Protein AF-A0A2M7SPK9-F1 (afdb_monomer_lite)

Radius of gyration: 14.34 Å; chains: 1; bounding box: 32×35×34 Å

Structure (mmCIF, N/CA/C/O backbone):
data_AF-A0A2M7SPK9-F1
#
_entry.id   AF-A0A2M7SPK9-F1
#
loop_
_atom_site.group_PDB
_atom_site.id
_atom_site.type_symbol
_atom_site.label_atom_id
_atom_site.label_alt_id
_atom_site.label_comp_id
_atom_site.label_asym_id
_atom_site.label_entity_id
_atom_site.label_seq_id
_atom_site.pdbx_PDB_ins_code
_atom_site.Cartn_x
_atom_site.Cartn_y
_atom_site.Cartn_z
_atom_site.occupancy
_atom_site.B_iso_or_equiv
_atom_site.auth_seq_id
_atom_site.auth_comp_id
_atom_site.auth_asym_id
_atom_site.auth_atom_id
_atom_site.pdbx_PDB_model_num
ATOM 1 N N . MET A 1 1 ? -1.746 -5.982 14.814 1.00 93.69 1 MET A N 1
ATOM 2 C CA . MET A 1 1 ? -1.354 -5.858 13.402 1.00 93.69 1 MET A CA 1
ATOM 3 C C . MET A 1 1 ? -0.892 -7.214 12.920 1.00 93.69 1 MET A C 1
ATOM 5 O O . MET A 1 1 ? -0.081 -7.842 13.595 1.00 93.69 1 MET A O 1
ATOM 9 N N . GLU A 1 2 ? -1.396 -7.655 11.775 1.00 97.44 2 GLU A N 1
ATOM 10 C CA . GLU A 1 2 ? -0.938 -8.845 11.059 1.00 97.44 2 GLU A CA 1
ATOM 11 C C . GLU A 1 2 ? -0.500 -8.441 9.645 1.00 97.44 2 GLU A C 1
ATOM 13 O O . GLU A 1 2 ? -1.263 -7.823 8.898 1.00 97.44 2 GLU A O 1
ATOM 18 N N . ILE A 1 3 ? 0.737 -8.809 9.295 1.00 98.25 3 ILE A N 1
ATOM 19 C CA . ILE A 1 3 ? 1.343 -8.600 7.978 1.00 98.25 3 ILE A CA 1
ATOM 20 C C . ILE A 1 3 ? 1.580 -9.976 7.366 1.00 98.25 3 ILE A C 1
ATOM 22 O O . ILE A 1 3 ? 2.357 -10.770 7.896 1.00 98.25 3 ILE A O 1
ATOM 26 N N . THR A 1 4 ? 0.919 -10.259 6.247 1.00 98.31 4 THR A N 1
ATOM 27 C CA . THR A 1 4 ? 1.110 -11.509 5.504 1.00 98.31 4 THR A CA 1
ATOM 28 C C . THR A 1 4 ? 1.788 -11.218 4.174 1.00 98.31 4 THR A C 1
ATOM 30 O O . THR A 1 4 ? 1.256 -10.454 3.371 1.00 98.31 4 THR A O 1
ATOM 33 N N . TRP A 1 5 ? 2.933 -11.850 3.923 1.00 98.00 5 TRP A N 1
ATOM 34 C CA . TRP A 1 5 ? 3.610 -11.806 2.628 1.00 98.00 5 TRP A CA 1
ATOM 35 C C . TRP A 1 5 ? 3.086 -12.919 1.719 1.00 98.00 5 TRP A C 1
ATOM 37 O O . TRP A 1 5 ? 3.096 -14.088 2.104 1.00 98.00 5 TRP A O 1
ATOM 47 N N . TYR A 1 6 ? 2.636 -12.556 0.519 1.00 97.06 6 TYR A N 1
ATOM 48 C CA . TYR A 1 6 ? 2.101 -13.496 -0.472 1.00 97.06 6 TYR A CA 1
ATOM 49 C C . TYR A 1 6 ? 3.078 -13.795 -1.619 1.00 97.06 6 TYR A C 1
ATOM 51 O O . TYR A 1 6 ? 2.763 -14.597 -2.496 1.00 97.06 6 TYR A O 1
ATOM 59 N N . GLY A 1 7 ? 4.264 -13.185 -1.605 1.00 95.56 7 GLY A N 1
ATOM 60 C CA . GLY A 1 7 ? 5.253 -13.281 -2.675 1.00 95.56 7 GLY A CA 1
ATOM 61 C C . GLY A 1 7 ? 5.489 -11.939 -3.359 1.00 95.56 7 GLY A C 1
ATOM 62 O O . GLY A 1 7 ? 4.677 -11.021 -3.253 1.00 95.56 7 GLY A O 1
ATOM 63 N N . HIS A 1 8 ? 6.623 -11.825 -4.050 1.00 95.38 8 HIS A N 1
ATOM 64 C CA . HIS A 1 8 ? 7.043 -10.603 -4.736 1.00 95.38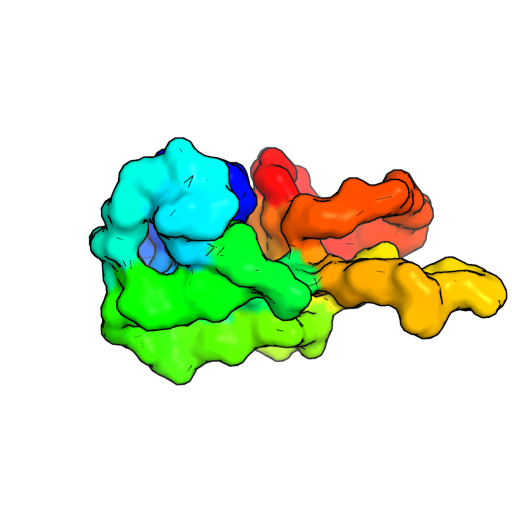 8 HIS A CA 1
ATOM 65 C C . HIS A 1 8 ? 6.907 -9.367 -3.820 1.00 95.38 8 HIS A C 1
ATOM 67 O O . HIS A 1 8 ? 7.302 -9.436 -2.653 1.00 95.38 8 HIS A O 1
ATOM 73 N N . SER A 1 9 ? 6.298 -8.286 -4.309 1.00 96.12 9 SER A N 1
ATOM 74 C CA . SER A 1 9 ? 5.993 -7.073 -3.540 1.00 96.12 9 SER A CA 1
ATOM 75 C C . SER A 1 9 ? 4.589 -7.073 -2.910 1.00 96.12 9 SER A C 1
ATOM 77 O O . SER A 1 9 ? 4.127 -6.024 -2.451 1.00 96.12 9 SER A O 1
ATOM 79 N N . CYS A 1 10 ? 3.908 -8.228 -2.863 1.00 98.12 10 CYS A N 1
ATOM 80 C CA . CYS A 1 10 ? 2.528 -8.333 -2.398 1.00 98.12 10 CYS A CA 1
ATOM 81 C C . CYS A 1 10 ? 2.424 -8.687 -0.913 1.00 98.12 10 CYS A C 1
ATOM 83 O O . CYS A 1 10 ? 2.765 -9.795 -0.476 1.00 98.12 10 CYS A O 1
ATOM 85 N N . PHE A 1 11 ? 1.876 -7.754 -0.140 1.00 98.62 11 PHE A N 1
ATOM 86 C CA . PHE A 1 11 ? 1.591 -7.916 1.278 1.00 98.62 11 PHE A CA 1
ATOM 87 C C . PHE A 1 11 ? 0.119 -7.635 1.551 1.00 98.62 11 PHE A C 1
ATOM 89 O O . PHE A 1 11 ? -0.501 -6.798 0.900 1.00 98.62 11 PHE A O 1
ATOM 96 N N . ARG A 1 12 ? -0.442 -8.311 2.552 1.00 98.56 12 ARG A N 1
ATOM 97 C CA . ARG A 1 12 ? -1.749 -7.982 3.124 1.00 98.56 12 ARG A CA 1
ATOM 98 C C . ARG A 1 12 ? -1.553 -7.501 4.552 1.00 98.56 12 ARG A C 1
ATOM 100 O O . ARG A 1 12 ? -0.994 -8.235 5.368 1.00 98.56 12 ARG A O 1
ATOM 107 N N . LEU A 1 13 ? -2.023 -6.294 4.828 1.00 98.50 13 LEU A N 1
ATOM 108 C CA . LEU A 1 13 ? -1.950 -5.627 6.122 1.00 98.50 13 LEU A CA 1
ATOM 109 C C . LEU A 1 13 ? -3.345 -5.624 6.744 1.00 98.50 13 LEU A C 1
ATOM 111 O O . LEU A 1 13 ? -4.320 -5.254 6.084 1.00 98.50 13 LEU A O 1
ATOM 115 N N . THR A 1 14 ? -3.447 -6.072 7.992 1.00 97.69 14 THR A N 1
ATOM 116 C CA . THR A 1 14 ? -4.722 -6.132 8.713 1.00 97.69 14 THR A CA 1
ATOM 117 C C . THR A 1 14 ? -4.565 -5.750 10.177 1.00 97.69 14 THR A C 1
ATOM 119 O O . THR A 1 14 ? -3.619 -6.151 10.857 1.00 97.69 14 THR A O 1
ATOM 122 N N . GLU A 1 15 ? -5.552 -5.023 10.683 1.00 97.06 15 GLU A N 1
ATOM 123 C CA . GLU A 1 15 ? -5.718 -4.720 12.099 1.00 97.06 15 GLU A CA 1
ATOM 124 C C . GLU A 1 15 ? -7.201 -4.827 12.459 1.00 97.06 15 GLU A C 1
ATOM 126 O O . GLU A 1 15 ? -8.089 -4.604 11.632 1.00 97.06 15 GLU A O 1
ATOM 131 N N . ARG A 1 16 ? -7.492 -5.220 13.698 1.00 95.88 16 ARG A N 1
ATOM 132 C CA . ARG A 1 16 ? -8.861 -5.406 14.162 1.00 95.88 16 ARG A CA 1
ATOM 133 C C . ARG A 1 16 ? -9.630 -4.083 14.090 1.00 95.88 16 ARG A C 1
ATOM 135 O O . ARG A 1 16 ? -9.246 -3.114 14.726 1.00 95.88 16 ARG A O 1
ATOM 142 N N . ASN A 1 17 ? -10.787 -4.111 13.427 1.00 96.12 17 ASN A N 1
ATOM 143 C CA . ASN A 1 17 ? -11.702 -2.976 13.219 1.00 96.12 17 ASN A CA 1
ATOM 144 C C . ASN A 1 17 ? -11.202 -1.875 12.263 1.00 96.12 17 ASN A C 1
ATOM 146 O O . ASN A 1 17 ? -11.902 -0.876 12.119 1.00 96.12 17 ASN A O 1
ATOM 150 N N . LEU A 1 18 ? -10.058 -2.055 11.599 1.00 97.75 18 LEU A N 1
ATOM 151 C CA . LEU A 1 18 ? -9.547 -1.135 10.579 1.00 97.75 18 LEU A CA 1
ATOM 152 C C . LEU A 1 18 ? -9.647 -1.784 9.190 1.00 97.75 18 LEU A C 1
ATOM 154 O O . LEU A 1 18 ? -9.798 -3.005 9.066 1.00 97.75 18 LEU A O 1
ATOM 158 N N . ALA A 1 19 ? -9.580 -0.966 8.140 1.00 97.94 19 ALA A N 1
ATOM 159 C CA . ALA A 1 19 ? -9.568 -1.451 6.763 1.00 97.94 19 ALA A CA 1
ATOM 160 C C . ALA A 1 19 ? -8.373 -2.378 6.488 1.00 97.94 19 ALA A C 1
ATOM 162 O O . ALA A 1 19 ? -7.266 -2.172 6.972 1.00 97.94 19 ALA A O 1
ATOM 163 N N . THR A 1 20 ? -8.593 -3.398 5.662 1.00 98.31 20 THR A N 1
ATOM 164 C CA . THR A 1 20 ? -7.530 -4.265 5.144 1.00 98.31 20 THR A CA 1
ATOM 165 C C . THR A 1 20 ? -6.902 -3.644 3.902 1.00 98.31 20 THR A C 1
ATOM 167 O O . THR A 1 20 ? -7.619 -3.322 2.949 1.00 98.31 20 THR A O 1
ATOM 170 N N . VAL A 1 21 ? -5.570 -3.590 3.859 1.00 98.75 21 VAL A N 1
ATOM 171 C CA . VAL A 1 21 ? -4.805 -3.148 2.683 1.00 98.75 21 VAL A CA 1
ATOM 172 C C . VAL A 1 21 ? -4.101 -4.336 2.031 1.00 98.75 21 VAL A C 1
ATOM 174 O O . VAL A 1 21 ? -3.505 -5.163 2.719 1.00 98.75 21 VAL A O 1
ATOM 177 N N . VAL A 1 22 ? -4.135 -4.411 0.700 1.00 98.75 22 VAL A N 1
ATOM 178 C CA . VAL A 1 22 ? -3.224 -5.246 -0.097 1.00 98.75 22 VAL A CA 1
ATOM 179 C C . VAL A 1 22 ? -2.308 -4.351 -0.924 1.00 98.75 22 VAL A C 1
ATOM 181 O O . VAL A 1 22 ? -2.786 -3.453 -1.612 1.00 98.75 22 VAL A O 1
ATOM 184 N N . THR A 1 23 ? -1.007 -4.612 -0.880 1.00 98.56 23 THR A N 1
ATOM 185 C CA . THR A 1 23 ? -0.009 -3.929 -1.710 1.00 98.56 23 THR A CA 1
ATOM 186 C C . THR A 1 23 ? 0.311 -4.771 -2.940 1.00 98.56 23 THR A C 1
ATOM 188 O O . THR A 1 23 ? 0.310 -5.997 -2.850 1.00 98.56 23 THR A O 1
ATOM 191 N N . ASP A 1 24 ? 0.567 -4.119 -4.072 1.00 97.94 24 ASP A N 1
ATOM 192 C CA . ASP A 1 24 ? 1.130 -4.670 -5.311 1.00 97.94 24 ASP A CA 1
ATOM 193 C C . ASP A 1 24 ? 0.701 -6.112 -5.649 1.00 97.94 24 ASP A C 1
ATOM 195 O O . ASP A 1 24 ? 1.539 -7.020 -5.688 1.00 97.94 24 ASP A O 1
ATOM 199 N N . PRO A 1 25 ? -0.601 -6.378 -5.870 1.00 97.75 25 PRO A N 1
ATOM 200 C CA . PRO A 1 25 ? -1.024 -7.695 -6.321 1.00 97.75 25 PRO A CA 1
ATOM 201 C C . PRO A 1 25 ? -0.414 -7.993 -7.696 1.00 97.75 25 PRO A C 1
ATOM 203 O O . PRO A 1 25 ? -0.373 -7.132 -8.575 1.00 97.75 25 PRO A O 1
ATOM 206 N N . PHE A 1 26 ? 0.033 -9.228 -7.897 1.00 97.06 26 PHE A N 1
ATOM 207 C CA . PHE A 1 26 ? 0.763 -9.638 -9.095 1.00 97.06 26 PHE A CA 1
ATOM 208 C C . PHE A 1 26 ? 0.011 -10.689 -9.908 1.00 97.06 26 PHE A C 1
ATOM 210 O O . PHE A 1 26 ? -0.784 -11.469 -9.373 1.00 97.06 26 PHE A O 1
ATOM 217 N N . ASP A 1 27 ? 0.307 -10.739 -11.205 1.00 94.88 27 ASP A N 1
ATOM 218 C CA . ASP A 1 27 ? -0.075 -11.860 -12.055 1.00 94.88 27 ASP A CA 1
ATOM 219 C C . ASP A 1 27 ? 0.919 -13.019 -11.885 1.00 94.88 27 ASP A C 1
ATOM 221 O O . ASP A 1 27 ? 2.082 -12.932 -12.284 1.00 94.88 27 ASP A O 1
ATOM 225 N N . ALA A 1 28 ? 0.446 -14.112 -11.286 1.00 93.69 28 ALA A N 1
ATOM 226 C CA . ALA A 1 28 ? 1.239 -15.293 -10.957 1.00 93.69 28 ALA A CA 1
ATOM 227 C C . ALA A 1 28 ? 1.930 -15.927 -12.173 1.00 93.69 28 ALA A C 1
ATOM 229 O O . ALA A 1 28 ? 3.069 -16.379 -12.047 1.00 93.69 28 ALA A O 1
ATOM 230 N N . GLU A 1 29 ? 1.287 -15.919 -13.347 1.00 92.25 29 GLU A N 1
ATOM 231 C CA . GLU A 1 29 ? 1.883 -16.461 -14.576 1.00 92.25 2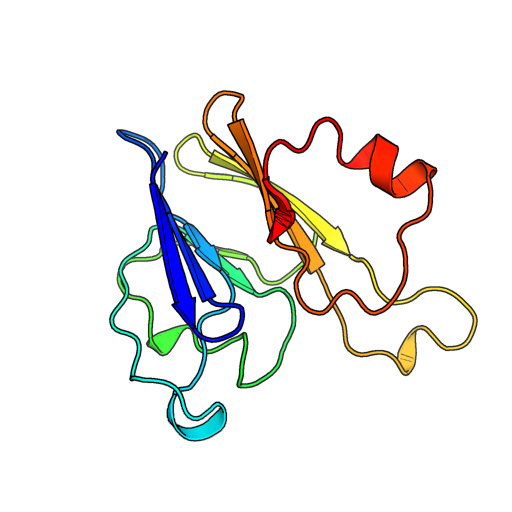9 GLU A CA 1
ATOM 232 C C . GLU A 1 29 ? 3.080 -15.622 -15.037 1.00 92.25 29 GLU A C 1
ATOM 234 O O . GLU A 1 29 ? 4.071 -16.165 -15.527 1.00 92.25 29 GLU A O 1
ATOM 239 N N . THR A 1 30 ? 3.017 -14.307 -14.823 1.00 92.06 30 THR A N 1
ATOM 240 C CA . THR A 1 30 ? 4.082 -13.375 -15.197 1.00 92.06 30 THR A CA 1
ATOM 241 C C . THR A 1 30 ? 5.265 -13.419 -14.224 1.00 92.06 30 THR A C 1
ATOM 243 O O . THR A 1 30 ? 6.415 -13.385 -14.662 1.00 92.06 30 THR A O 1
ATOM 246 N N . VAL A 1 31 ? 5.014 -13.489 -12.910 1.00 92.25 31 VAL A N 1
ATOM 247 C CA . VAL A 1 31 ? 6.085 -13.412 -11.891 1.00 92.25 31 VAL A CA 1
ATOM 248 C C . VAL A 1 31 ? 6.593 -14.767 -11.386 1.00 92.25 31 VAL A C 1
ATOM 250 O O . VAL A 1 31 ? 7.624 -14.812 -10.717 1.00 92.25 31 VAL A O 1
ATOM 253 N N . GLY A 1 32 ? 5.905 -15.872 -11.690 1.00 93.44 32 GLY A N 1
ATOM 254 C CA . GLY A 1 32 ? 6.312 -17.224 -11.282 1.00 93.44 32 GLY A CA 1
ATOM 255 C C . GLY A 1 32 ? 6.027 -17.567 -9.814 1.00 93.44 32 GLY A C 1
ATOM 256 O O . GLY A 1 32 ? 6.727 -18.393 -9.232 1.00 93.44 32 GLY A O 1
ATOM 257 N N . TYR A 1 33 ? 5.020 -16.928 -9.214 1.00 93.12 33 TYR A N 1
ATOM 258 C CA . TYR A 1 33 ? 4.537 -17.210 -7.856 1.00 93.12 33 TYR A CA 1
ATOM 259 C C . TYR A 1 33 ? 3.215 -17.989 -7.885 1.00 93.12 33 TYR A C 1
ATOM 261 O O . TYR A 1 33 ? 2.602 -18.163 -8.935 1.00 93.12 33 TYR A O 1
ATOM 269 N N . GLU A 1 34 ? 2.750 -18.444 -6.721 1.00 93.81 34 GLU A N 1
ATOM 270 C CA . GLU A 1 34 ? 1.427 -19.060 -6.594 1.00 93.81 34 GLU A CA 1
ATOM 271 C C . GLU A 1 34 ? 0.294 -18.042 -6.856 1.00 93.81 34 GLU A C 1
ATOM 273 O O . GLU A 1 34 ? 0.408 -16.878 -6.457 1.00 93.81 34 GLU A O 1
ATOM 278 N N . PRO A 1 35 ? -0.831 -18.452 -7.480 1.00 94.50 35 PRO A N 1
ATOM 279 C CA . PRO A 1 35 ? -1.966 -17.569 -7.733 1.00 94.50 35 PRO A CA 1
ATOM 280 C C . PRO A 1 35 ? -2.565 -16.946 -6.470 1.00 94.50 35 PRO A C 1
ATOM 282 O O . PRO A 1 35 ? -2.963 -17.632 -5.524 1.00 94.50 35 PRO A O 1
ATOM 285 N N . LEU A 1 36 ? -2.730 -15.626 -6.508 1.00 95.44 36 LEU A N 1
ATOM 286 C CA . LEU A 1 36 ? -3.336 -14.849 -5.436 1.00 95.44 36 LEU A CA 1
ATOM 287 C C . LEU A 1 36 ? -4.863 -15.035 -5.380 1.00 95.44 36 LEU A C 1
ATOM 289 O O . LEU A 1 36 ? -5.565 -14.995 -6.392 1.00 95.44 36 LEU A O 1
ATOM 293 N N . LYS A 1 37 ? -5.396 -15.196 -4.163 1.00 94.44 37 LYS A N 1
ATOM 294 C CA . LYS A 1 37 ? -6.839 -15.180 -3.860 1.00 94.44 37 LYS A CA 1
ATOM 295 C C . LYS A 1 37 ? -7.079 -14.317 -2.628 1.00 94.44 37 LYS A C 1
ATOM 297 O O . LYS A 1 37 ? -7.218 -14.828 -1.518 1.00 94.44 37 LYS A O 1
ATOM 302 N N . LEU A 1 38 ? -7.084 -13.004 -2.828 1.00 97.19 38 LEU A N 1
ATOM 303 C CA . LEU A 1 38 ? -7.062 -12.033 -1.736 1.00 97.19 38 LEU A CA 1
ATOM 304 C C . LEU A 1 38 ? -8.423 -11.363 -1.536 1.00 97.19 38 LEU A C 1
ATOM 306 O O . LEU A 1 38 ? -9.230 -11.240 -2.460 1.00 97.19 38 LEU A O 1
ATOM 310 N N . LYS A 1 39 ? -8.658 -10.892 -0.311 1.00 97.56 39 LYS A N 1
ATOM 311 C CA . LYS A 1 39 ? -9.751 -9.980 0.032 1.00 97.56 39 LYS A CA 1
ATOM 312 C C . LYS A 1 39 ? -9.183 -8.800 0.813 1.00 97.56 39 LYS A C 1
ATOM 314 O O . LYS A 1 39 ? -8.437 -9.009 1.775 1.00 97.56 39 LYS A O 1
ATOM 319 N N . ALA A 1 40 ? -9.551 -7.597 0.399 1.00 98.06 40 ALA A N 1
ATOM 320 C CA . ALA A 1 40 ? -9.126 -6.348 1.015 1.00 98.06 40 ALA A CA 1
ATOM 321 C C . ALA A 1 40 ? -10.197 -5.277 0.827 1.00 98.06 40 ALA A C 1
ATOM 323 O O . ALA A 1 40 ? -11.071 -5.442 -0.021 1.00 98.06 40 ALA A O 1
ATOM 324 N N . ASP A 1 41 ? -10.100 -4.195 1.589 1.00 98.25 41 ASP A N 1
ATOM 325 C CA . ASP A 1 41 ? -10.932 -3.001 1.418 1.00 98.25 41 ASP A CA 1
ATOM 326 C C . ASP A 1 41 ? -10.230 -1.987 0.497 1.00 98.25 41 ASP A C 1
ATOM 328 O O . ASP A 1 41 ? -10.876 -1.285 -0.289 1.00 98.25 41 ASP A O 1
ATOM 332 N N . ILE A 1 42 ? -8.893 -1.971 0.559 1.00 98.62 42 ILE A N 1
ATOM 333 C CA . ILE A 1 42 ? -8.001 -1.055 -0.151 1.00 98.62 42 ILE A CA 1
ATOM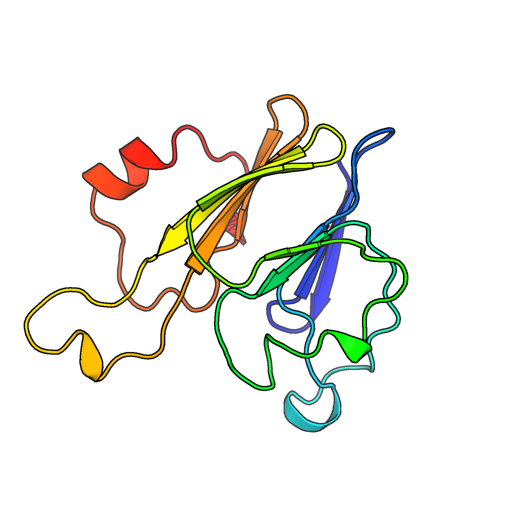 334 C C . ILE A 1 42 ? -6.921 -1.864 -0.875 1.00 98.62 42 ILE A C 1
ATOM 336 O O . ILE A 1 42 ? -6.369 -2.819 -0.323 1.00 98.62 42 ILE A O 1
ATOM 340 N N . VAL A 1 43 ? -6.590 -1.458 -2.097 1.00 98.69 43 VAL A N 1
ATOM 341 C CA . VAL A 1 43 ? -5.428 -1.961 -2.835 1.00 98.69 43 VAL A CA 1
ATOM 342 C C . VAL A 1 43 ? -4.523 -0.796 -3.202 1.00 98.69 43 VAL A C 1
ATOM 344 O O . VAL A 1 43 ? -5.003 0.195 -3.749 1.00 98.69 43 VAL A O 1
ATOM 347 N N . THR A 1 44 ? -3.226 -0.910 -2.933 1.00 98.62 44 THR A N 1
ATOM 348 C CA . THR A 1 44 ? -2.225 0.054 -3.404 1.00 98.62 44 THR A CA 1
ATOM 349 C C . THR A 1 44 ? -1.367 -0.553 -4.501 1.00 98.62 44 THR A C 1
ATOM 351 O O . THR A 1 44 ? -0.951 -1.703 -4.392 1.00 98.62 44 THR A O 1
ATOM 354 N N . VAL A 1 45 ? -1.083 0.235 -5.533 1.00 98.12 45 VAL A N 1
ATOM 355 C CA . VAL A 1 45 ? -0.172 -0.117 -6.626 1.00 98.12 45 VAL A CA 1
ATOM 356 C C . VAL A 1 45 ? 0.948 0.912 -6.648 1.00 98.12 45 VAL A C 1
ATOM 358 O O . VAL A 1 45 ? 0.696 2.106 -6.856 1.00 98.12 45 VAL A O 1
ATOM 361 N N . SER A 1 46 ? 2.174 0.460 -6.399 1.00 96.12 46 SER A N 1
ATOM 362 C CA . SER A 1 46 ? 3.372 1.302 -6.409 1.00 96.12 46 SER A CA 1
ATOM 363 C C . SER A 1 46 ? 3.647 1.843 -7.809 1.00 96.12 46 SER A C 1
ATOM 365 O O . SER A 1 46 ? 3.935 3.034 -7.972 1.00 96.12 46 SER A O 1
ATOM 367 N N . HIS A 1 47 ? 3.497 0.996 -8.831 1.00 93.69 47 HIS A N 1
ATOM 368 C CA . HIS A 1 47 ? 3.695 1.360 -10.225 1.00 93.69 47 HIS A CA 1
ATOM 369 C C . HIS A 1 47 ? 3.020 0.409 -11.214 1.00 93.69 47 HIS A C 1
ATOM 371 O O . HIS A 1 47 ? 2.624 -0.707 -10.885 1.00 93.69 47 HIS A O 1
ATOM 377 N N . ASP A 1 48 ? 2.893 0.876 -12.454 1.00 91.19 48 ASP A N 1
ATOM 378 C CA . ASP A 1 48 ? 2.233 0.133 -13.522 1.00 91.19 48 ASP A CA 1
ATOM 379 C C . ASP A 1 48 ? 3.181 -0.900 -14.150 1.00 91.19 48 ASP A C 1
ATOM 381 O O . ASP A 1 48 ? 3.929 -0.610 -15.085 1.00 91.19 48 ASP A O 1
ATOM 385 N N . ALA A 1 49 ? 3.169 -2.108 -13.592 1.00 90.12 49 ALA A N 1
ATOM 386 C CA . ALA A 1 49 ? 3.866 -3.277 -14.111 1.00 90.12 49 ALA A CA 1
ATOM 387 C C . ALA A 1 49 ? 3.068 -4.544 -13.785 1.00 90.12 49 ALA A C 1
ATOM 389 O O . ALA A 1 49 ? 2.423 -4.623 -12.742 1.00 90.12 49 ALA A O 1
ATOM 390 N N . ALA A 1 50 ? 3.153 -5.564 -14.644 1.00 86.62 50 ALA A N 1
ATOM 391 C CA . ALA A 1 50 ? 2.393 -6.812 -14.493 1.00 86.62 50 ALA A CA 1
ATOM 392 C C . ALA A 1 50 ? 2.653 -7.548 -13.158 1.00 86.62 50 ALA A C 1
ATOM 394 O O . ALA A 1 50 ? 1.787 -8.260 -12.650 1.00 86.62 50 ALA A O 1
ATOM 395 N N . GLY A 1 51 ? 3.829 -7.343 -12.556 1.00 90.56 51 GLY A N 1
ATOM 396 C CA . GLY A 1 51 ? 4.158 -7.854 -11.224 1.00 90.56 51 GLY A CA 1
ATOM 397 C C . GLY A 1 51 ? 3.590 -7.045 -10.054 1.00 90.56 51 GLY A C 1
ATOM 398 O O . GLY A 1 51 ? 3.840 -7.410 -8.916 1.00 90.56 51 GLY A O 1
ATOM 399 N N . HIS A 1 52 ? 2.865 -5.950 -10.298 1.00 93.94 52 HIS A N 1
ATOM 400 C CA . HIS A 1 52 ? 2.474 -4.996 -9.251 1.00 93.94 52 HIS A CA 1
ATOM 401 C C . HIS A 1 52 ? 1.035 -4.466 -9.383 1.00 93.94 52 HIS A C 1
ATOM 403 O O . HIS A 1 52 ? 0.516 -3.873 -8.442 1.00 93.94 52 HIS A O 1
ATOM 409 N N . ASN A 1 53 ? 0.368 -4.647 -10.528 1.00 95.62 53 ASN A N 1
ATOM 410 C CA . ASN A 1 53 ? -0.906 -3.986 -10.837 1.00 95.62 53 ASN A CA 1
ATOM 411 C C . ASN A 1 53 ? -2.097 -4.943 -11.046 1.00 95.62 53 ASN A C 1
ATOM 413 O O . ASN A 1 53 ? -3.138 -4.536 -11.571 1.00 95.62 53 ASN A O 1
ATOM 417 N N . TYR A 1 54 ? -1.983 -6.216 -10.664 1.00 96.50 54 TYR A N 1
ATOM 418 C CA . T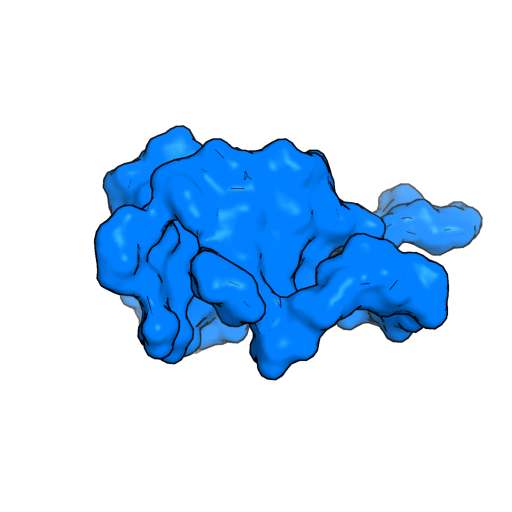YR A 1 54 ? -2.977 -7.241 -10.980 1.00 96.50 54 TYR A CA 1
ATOM 419 C C . TYR A 1 54 ? -4.179 -7.223 -10.022 1.00 96.50 54 TYR A C 1
ATOM 421 O O . TYR A 1 54 ? -4.422 -8.145 -9.241 1.00 96.50 54 TYR A O 1
ATOM 429 N N . LEU A 1 55 ? -4.981 -6.159 -10.100 1.00 96.62 55 LEU A N 1
ATOM 430 C CA . LEU A 1 55 ? -6.127 -5.918 -9.213 1.00 96.62 55 LEU A CA 1
ATOM 431 C C . LEU A 1 55 ? -7.175 -7.044 -9.232 1.00 96.62 55 LEU A C 1
ATOM 433 O O . LEU A 1 55 ? -7.846 -7.279 -8.230 1.00 96.62 55 LEU A O 1
ATOM 437 N N . ASN A 1 56 ? -7.281 -7.788 -10.339 1.00 95.31 56 ASN A N 1
ATOM 438 C CA . ASN A 1 56 ? -8.222 -8.904 -10.492 1.00 95.31 56 ASN A CA 1
ATOM 439 C C . ASN A 1 56 ? -7.994 -10.047 -9.483 1.00 95.31 56 ASN A C 1
ATOM 441 O O . ASN A 1 56 ? -8.911 -10.832 -9.230 1.00 95.31 56 ASN A O 1
ATOM 445 N N . ALA A 1 57 ? -6.800 -10.143 -8.890 1.00 95.12 57 ALA A N 1
ATOM 446 C CA . ALA A 1 57 ? -6.501 -11.093 -7.819 1.00 95.12 57 ALA A CA 1
ATOM 447 C C . ALA A 1 57 ? -7.162 -10.747 -6.471 1.00 95.12 57 ALA A C 1
ATOM 449 O O . ALA A 1 57 ? -7.235 -11.601 -5.577 1.00 95.12 57 ALA A O 1
ATOM 450 N N . VAL A 1 58 ? -7.636 -9.508 -6.304 1.00 97.62 58 VAL A N 1
ATOM 451 C CA . VAL A 1 58 ? -8.189 -9.000 -5.047 1.00 97.62 58 VAL A CA 1
ATOM 452 C C . VAL A 1 58 ? -9.692 -8.793 -5.183 1.00 97.62 58 VAL A C 1
ATOM 454 O O . VAL A 1 58 ? -10.176 -8.127 -6.093 1.00 97.62 58 VAL A O 1
ATOM 457 N N . LYS A 1 59 ? -10.466 -9.352 -4.252 1.00 97.38 59 LYS A N 1
ATOM 458 C CA . LYS A 1 59 ? -11.924 -9.190 -4.206 1.00 97.38 59 LYS A CA 1
ATOM 459 C C . LYS A 1 59 ? -12.349 -8.254 -3.084 1.00 97.38 59 LYS A C 1
ATOM 461 O O . LYS A 1 59 ? -11.734 -8.226 -2.023 1.00 97.38 59 LYS A O 1
ATOM 466 N N . GLY A 1 60 ? -13.476 -7.575 -3.290 1.00 93.69 60 GLY A N 1
ATOM 467 C CA . GLY A 1 60 ? -14.160 -6.804 -2.250 1.00 93.69 60 GLY A CA 1
ATOM 468 C C . GLY A 1 60 ? -13.563 -5.431 -1.949 1.00 93.69 60 GLY A C 1
ATOM 469 O O . GLY A 1 60 ? -14.139 -4.732 -1.122 1.00 93.69 60 GLY A O 1
ATOM 470 N N . TYR A 1 61 ? -12.481 -5.036 -2.626 1.00 96.50 61 TYR A N 1
ATOM 471 C CA . TYR A 1 61 ? -11.905 -3.710 -2.441 1.00 96.50 61 TYR A CA 1
ATOM 472 C C . TYR A 1 61 ? -12.806 -2.650 -3.080 1.00 96.50 61 TYR A C 1
ATOM 474 O O . TYR A 1 61 ? -13.357 -2.856 -4.163 1.00 96.50 61 TYR A O 1
ATOM 482 N N . ALA A 1 62 ? -12.956 -1.517 -2.398 1.00 93.50 62 ALA A N 1
ATOM 483 C CA . ALA A 1 62 ? -13.690 -0.355 -2.901 1.00 93.50 62 ALA A CA 1
ATOM 484 C C . ALA A 1 62 ? -12.744 0.727 -3.439 1.00 93.50 62 ALA A C 1
ATOM 486 O O . ALA A 1 62 ? -13.149 1.566 -4.244 1.00 93.50 62 ALA A O 1
ATOM 487 N N . HIS A 1 63 ? -11.478 0.690 -3.016 1.00 97.62 63 HIS A N 1
ATOM 488 C CA . HIS A 1 63 ? -10.494 1.718 -3.319 1.00 97.62 63 HIS A CA 1
ATOM 489 C C . HIS A 1 63 ? -9.220 1.096 -3.887 1.00 97.62 63 HIS A C 1
ATOM 491 O O . HIS A 1 63 ? -8.591 0.261 -3.242 1.00 97.62 63 HIS A O 1
ATOM 497 N N . ALA A 1 64 ? -8.842 1.522 -5.092 1.00 97.94 64 ALA A N 1
ATOM 498 C CA . ALA A 1 64 ? -7.528 1.266 -5.667 1.00 97.94 64 ALA A CA 1
ATOM 499 C C . ALA A 1 64 ? -6.749 2.585 -5.708 1.00 97.94 64 ALA A C 1
ATOM 501 O O . ALA A 1 64 ? -7.191 3.544 -6.343 1.00 97.94 64 ALA A O 1
ATOM 502 N N . ILE A 1 65 ? -5.611 2.631 -5.021 1.00 98.19 65 ILE A N 1
ATOM 503 C CA . ILE A 1 65 ? -4.720 3.789 -4.954 1.00 98.19 65 ILE A CA 1
ATOM 504 C C . ILE A 1 65 ? -3.501 3.477 -5.818 1.00 98.19 65 ILE A C 1
ATOM 506 O O . ILE A 1 65 ? -2.738 2.559 -5.526 1.00 98.19 65 ILE A O 1
ATOM 510 N N . THR A 1 66 ? -3.340 4.214 -6.913 1.00 96.50 66 THR A N 1
ATOM 511 C CA . THR A 1 66 ? -2.319 3.941 -7.941 1.00 96.50 66 THR A CA 1
ATOM 512 C C . THR A 1 66 ? -1.417 5.155 -8.189 1.00 96.50 66 THR A C 1
ATOM 514 O O . THR A 1 66 ? -0.928 5.362 -9.300 1.00 96.50 66 THR A O 1
ATOM 517 N N . GLY A 1 67 ? -1.267 6.022 -7.189 1.00 93.56 67 GLY A N 1
ATOM 518 C CA . GLY A 1 67 ? -0.496 7.255 -7.289 1.00 93.56 67 GLY A CA 1
ATOM 519 C C . GLY A 1 67 ? -0.359 7.985 -5.950 1.00 93.56 67 GLY A C 1
ATOM 520 O O . GLY A 1 67 ? -0.953 7.569 -4.953 1.00 93.56 67 GLY A O 1
ATOM 521 N N . PRO A 1 68 ? 0.431 9.073 -5.924 1.00 93.44 68 PRO A N 1
ATOM 522 C CA . PRO A 1 68 ? 0.701 9.828 -4.708 1.00 93.44 68 PRO A CA 1
ATOM 523 C C . PRO A 1 68 ? -0.535 10.583 -4.204 1.00 93.44 68 PRO A C 1
ATOM 525 O O . PRO A 1 68 ? -1.420 10.945 -4.983 1.00 93.44 68 PRO A O 1
ATOM 528 N N . GLY A 1 69 ? -0.559 10.863 -2.904 1.00 94.38 69 GLY A N 1
ATOM 529 C CA . GLY A 1 69 ? -1.650 11.562 -2.228 1.00 94.38 69 GLY A CA 1
ATOM 530 C C . GLY A 1 69 ? -1.774 11.162 -0.761 1.00 94.38 69 GLY A C 1
ATOM 531 O O . GLY A 1 69 ? -1.093 10.250 -0.301 1.00 94.38 69 GLY A O 1
ATOM 532 N N . GLU A 1 70 ? -2.660 11.837 -0.041 1.00 96.31 70 GLU A N 1
ATOM 533 C CA . GLU A 1 70 ? -3.017 11.509 1.339 1.00 96.31 70 GLU A CA 1
ATOM 534 C C . GLU A 1 70 ? -4.458 10.996 1.366 1.00 96.31 70 GLU A C 1
ATOM 536 O O . GLU A 1 70 ? -5.350 11.588 0.748 1.00 96.31 70 GLU A O 1
ATOM 541 N N . PHE A 1 71 ? -4.684 9.880 2.054 1.00 97.44 71 PHE A N 1
ATOM 542 C CA . PHE A 1 71 ? -5.975 9.203 2.108 1.00 97.44 71 PHE A CA 1
ATOM 543 C C . PHE A 1 71 ? -6.273 8.744 3.533 1.00 97.44 71 PHE A C 1
ATOM 545 O O . PHE A 1 71 ? -5.376 8.332 4.262 1.00 97.44 71 PHE A O 1
ATOM 552 N N . GLU A 1 72 ? -7.551 8.744 3.899 1.00 97.62 72 GLU A N 1
ATOM 553 C CA . GLU A 1 72 ? -8.046 8.127 5.127 1.00 97.62 72 GLU A CA 1
ATOM 554 C C . GLU A 1 72 ? -9.246 7.250 4.763 1.00 97.62 72 GLU A C 1
ATOM 556 O O . GLU A 1 72 ? -10.275 7.744 4.295 1.00 97.62 72 GLU A O 1
ATOM 561 N N . ILE A 1 73 ? -9.099 5.931 4.898 1.00 97.69 73 ILE A N 1
ATOM 562 C CA . ILE A 1 73 ? -10.119 4.964 4.476 1.00 97.69 73 ILE A CA 1
ATOM 563 C C . ILE A 1 73 ? -10.235 3.881 5.542 1.00 97.69 73 ILE A C 1
ATOM 565 O O . ILE A 1 73 ? -9.264 3.199 5.855 1.00 97.69 73 ILE A O 1
ATOM 569 N N . GLY A 1 74 ? -11.437 3.721 6.105 1.00 96.81 74 GLY A N 1
ATOM 570 C CA . GLY A 1 74 ? -11.703 2.743 7.166 1.00 96.81 74 GLY A CA 1
ATOM 571 C C . GLY A 1 74 ? -10.729 2.855 8.341 1.00 96.81 74 GLY A C 1
ATOM 572 O O . GLY A 1 74 ? -10.223 1.838 8.813 1.00 96.81 74 GLY A O 1
ATOM 573 N N . SER A 1 75 ? -10.454 4.094 8.764 1.00 97.12 75 SER A N 1
ATOM 574 C CA . SER A 1 75 ? -9.546 4.436 9.868 1.00 97.12 75 SER A CA 1
ATOM 575 C C . SER A 1 75 ? -8.076 4.055 9.652 1.00 97.12 75 SER A C 1
ATOM 577 O O . SER A 1 75 ? -7.314 4.007 10.609 1.00 97.12 75 SER A O 1
ATOM 579 N N . VAL A 1 76 ? -7.664 3.820 8.403 1.00 97.88 76 VAL A N 1
ATOM 580 C CA . VAL A 1 76 ? -6.252 3.700 8.015 1.00 97.88 76 VAL A CA 1
ATOM 581 C C . VAL A 1 76 ? -5.841 4.981 7.298 1.00 97.88 76 VAL A C 1
ATOM 583 O O . VAL A 1 76 ? -6.463 5.335 6.290 1.00 97.88 76 VAL A O 1
ATOM 586 N N . PHE A 1 77 ? -4.795 5.654 7.786 1.00 97.50 77 PHE A N 1
ATOM 587 C CA . PHE A 1 77 ? -4.178 6.762 7.052 1.00 97.50 77 PHE A CA 1
ATOM 588 C C . PHE A 1 77 ? -3.137 6.217 6.079 1.00 97.50 77 PHE A C 1
ATOM 590 O O . PHE A 1 77 ? -2.356 5.327 6.418 1.00 97.50 77 PHE A O 1
ATOM 597 N N . ILE A 1 78 ? -3.139 6.738 4.856 1.00 97.62 78 ILE A N 1
ATOM 598 C CA . ILE A 1 78 ? -2.257 6.301 3.779 1.00 97.62 78 ILE A CA 1
ATOM 599 C C . ILE A 1 78 ? -1.617 7.526 3.144 1.00 97.62 78 ILE A C 1
ATOM 601 O O . ILE A 1 78 ? -2.314 8.372 2.582 1.00 97.62 78 ILE A O 1
ATOM 605 N N . THR A 1 79 ? -0.290 7.578 3.170 1.00 96.12 79 THR A N 1
ATOM 606 C CA . THR A 1 79 ? 0.498 8.628 2.522 1.00 96.12 79 THR A CA 1
ATOM 607 C C . THR A 1 79 ? 1.280 8.025 1.365 1.00 96.12 79 THR A C 1
ATOM 609 O O . THR A 1 79 ? 2.207 7.246 1.569 1.00 96.12 79 THR A O 1
ATOM 612 N N . GLY A 1 80 ? 0.899 8.376 0.139 1.00 94.56 80 GLY A N 1
ATOM 613 C CA . GLY A 1 80 ? 1.584 8.006 -1.094 1.00 94.56 80 GLY A CA 1
ATOM 614 C C . GLY A 1 80 ? 2.553 9.098 -1.546 1.00 94.56 80 GLY A C 1
ATOM 615 O O . GLY A 1 80 ? 2.128 10.213 -1.854 1.00 94.56 80 GLY A O 1
ATOM 616 N N . VAL A 1 81 ? 3.841 8.776 -1.654 1.00 90.38 81 VAL A N 1
ATOM 617 C CA . VAL A 1 81 ? 4.899 9.699 -2.089 1.00 90.38 81 VAL A CA 1
ATOM 618 C C . VAL A 1 81 ? 5.543 9.175 -3.364 1.00 90.38 81 VAL A C 1
ATOM 620 O O . VAL A 1 81 ? 6.053 8.057 -3.408 1.00 90.38 81 VAL A O 1
ATOM 623 N N . GLN A 1 82 ? 5.556 9.995 -4.416 1.00 88.62 82 GLN A N 1
ATOM 624 C CA . GLN A 1 82 ? 6.262 9.644 -5.644 1.00 88.62 82 GLN A CA 1
ATOM 625 C C . GLN A 1 82 ? 7.778 9.736 -5.413 1.00 88.62 82 GLN A C 1
ATOM 627 O O . GLN A 1 82 ? 8.298 10.773 -4.995 1.00 88.62 82 GLN A O 1
ATOM 632 N N . THR A 1 83 ? 8.485 8.639 -5.678 1.00 84.44 83 THR A N 1
ATOM 633 C CA . THR A 1 83 ? 9.922 8.491 -5.389 1.00 84.44 83 THR A CA 1
ATOM 634 C C . THR A 1 83 ? 10.797 8.526 -6.632 1.00 84.44 83 THR A C 1
ATOM 636 O O . THR A 1 83 ? 12.008 8.649 -6.502 1.00 84.44 83 THR A O 1
ATOM 639 N N . ASP A 1 84 ? 10.228 8.447 -7.829 1.00 78.06 84 ASP A N 1
ATOM 640 C CA . ASP A 1 84 ? 10.923 8.555 -9.112 1.00 78.06 84 ASP A CA 1
ATOM 641 C C . ASP A 1 84 ? 10.873 9.991 -9.677 1.00 78.06 84 ASP A C 1
ATOM 643 O O . ASP A 1 84 ? 10.441 10.935 -9.014 1.00 78.06 84 ASP A O 1
ATOM 647 N N . GLY A 1 85 ? 11.348 10.187 -10.911 1.00 64.62 85 GLY A N 1
ATOM 648 C CA . GLY A 1 85 ? 11.146 11.457 -11.616 1.00 64.62 85 GLY A CA 1
ATOM 649 C C . GLY A 1 85 ? 12.093 12.594 -11.210 1.00 64.62 85 GLY A C 1
ATOM 650 O O . GLY A 1 85 ? 11.794 13.767 -11.439 1.00 64.62 85 GLY A O 1
ATOM 651 N N . ARG A 1 86 ? 13.254 12.282 -10.621 1.00 61.72 86 ARG A N 1
ATOM 652 C CA . ARG A 1 86 ? 14.248 13.290 -10.213 1.00 61.72 86 ARG A CA 1
ATOM 653 C C . ARG A 1 86 ? 15.327 13.504 -11.262 1.00 61.72 86 ARG A C 1
ATOM 655 O O . ARG A 1 86 ? 15.889 12.561 -11.816 1.00 61.72 86 ARG A O 1
ATOM 662 N N . GLY A 1 87 ? 15.675 14.770 -11.476 1.00 61.97 87 GLY A N 1
ATOM 663 C CA . GLY A 1 87 ? 16.766 15.167 -12.361 1.00 61.97 87 GLY A CA 1
ATOM 664 C C . GLY A 1 87 ? 16.420 15.092 -13.852 1.00 61.97 87 GLY A C 1
ATOM 665 O O . GLY A 1 87 ? 15.282 14.878 -14.255 1.00 61.97 87 GLY A O 1
ATOM 666 N N . LYS A 1 88 ? 17.433 15.290 -14.703 1.00 58.78 88 LYS A N 1
ATOM 667 C CA . LYS A 1 88 ? 17.263 15.475 -16.160 1.00 58.78 88 LYS A CA 1
ATOM 668 C C . LYS A 1 88 ? 16.686 14.260 -16.909 1.00 58.78 88 LYS A C 1
ATOM 670 O O . LYS A 1 88 ? 16.327 14.408 -18.068 1.00 58.78 88 LYS A O 1
ATOM 675 N N . LYS A 1 89 ? 16.608 13.089 -16.267 1.00 60.31 89 LYS A N 1
ATOM 676 C CA . LYS A 1 89 ? 16.106 11.824 -16.838 1.00 60.31 89 LYS A CA 1
ATOM 677 C C . LYS A 1 89 ? 14.791 11.352 -16.211 1.00 60.31 89 LYS A C 1
ATOM 679 O O . LYS A 1 89 ? 14.459 10.176 -16.288 1.00 60.31 89 LYS A O 1
ATOM 684 N N . ALA A 1 90 ? 14.056 12.255 -15.565 1.00 64.88 90 ALA A N 1
ATOM 685 C CA . ALA A 1 90 ? 12.793 11.959 -14.895 1.00 64.88 90 ALA A CA 1
ATOM 686 C C . ALA A 1 90 ? 11.788 11.199 -15.779 1.00 64.88 90 ALA A C 1
ATOM 688 O O . ALA A 1 90 ? 11.129 10.283 -15.307 1.00 64.88 90 ALA A O 1
ATOM 689 N N . SER A 1 91 ? 11.711 11.545 -17.066 1.00 63.72 91 SER A N 1
ATOM 690 C CA . SER A 1 91 ? 10.800 10.927 -18.036 1.00 63.72 91 SER A CA 1
ATOM 691 C C . SER A 1 91 ? 11.229 9.538 -18.522 1.00 63.72 91 SER A C 1
ATOM 693 O O . SER A 1 91 ? 10.458 8.884 -19.214 1.00 63.72 91 SER A O 1
ATOM 695 N N . GLU A 1 92 ? 12.456 9.105 -18.219 1.00 66.56 92 GLU A N 1
ATOM 696 C CA . GLU A 1 92 ? 13.004 7.806 -18.643 1.00 66.56 92 GLU A CA 1
ATOM 697 C C . GLU A 1 92 ? 12.907 6.740 -17.540 1.00 66.56 92 GLU A C 1
ATOM 699 O O . GLU A 1 92 ? 13.223 5.577 -17.786 1.00 66.56 92 GLU A O 1
ATOM 704 N N . GLN A 1 93 ? 12.506 7.118 -16.320 1.00 69.50 93 GLN A N 1
ATOM 705 C CA . GLN A 1 93 ? 12.426 6.194 -15.190 1.00 69.50 93 GLN A CA 1
ATOM 706 C C . GLN A 1 93 ? 11.007 5.634 -15.036 1.00 69.50 93 GLN A C 1
ATOM 708 O O . GLN A 1 93 ? 10.040 6.387 -15.175 1.00 69.50 93 GLN A O 1
ATOM 713 N N . PRO A 1 94 ? 10.864 4.332 -14.725 1.00 74.75 94 PRO A N 1
ATOM 714 C CA . PRO A 1 94 ? 9.585 3.779 -14.305 1.00 74.75 94 PRO A CA 1
ATOM 715 C C . PRO A 1 94 ? 9.066 4.547 -13.093 1.00 74.75 94 PRO A C 1
ATOM 717 O O . PRO A 1 94 ? 9.843 4.884 -12.194 1.00 74.75 94 PRO A O 1
ATOM 720 N N . ARG A 1 95 ? 7.758 4.816 -13.074 1.00 85.81 95 ARG A N 1
ATOM 721 C CA . ARG A 1 95 ? 7.130 5.475 -11.928 1.00 85.81 95 ARG A CA 1
ATOM 722 C C . ARG A 1 95 ? 7.251 4.595 -10.687 1.00 85.81 95 ARG A C 1
ATOM 724 O O . ARG A 1 95 ? 7.275 3.384 -10.839 1.00 85.81 95 ARG A O 1
ATOM 731 N N . ASN A 1 96 ? 7.336 5.176 -9.493 1.00 92.25 96 ASN A N 1
ATOM 732 C CA . ASN A 1 96 ? 7.252 4.442 -8.232 1.00 92.25 96 ASN A CA 1
ATOM 733 C C . ASN A 1 96 ? 6.650 5.323 -7.135 1.00 92.25 96 ASN A C 1
ATOM 735 O O . ASN A 1 96 ? 7.216 6.355 -6.761 1.00 92.25 96 ASN A O 1
ATOM 739 N N . THR A 1 97 ? 5.527 4.881 -6.584 1.00 93.62 97 THR A N 1
ATOM 740 C CA . THR A 1 97 ? 4.892 5.485 -5.413 1.00 93.62 97 THR A CA 1
ATOM 741 C C . THR A 1 97 ? 5.175 4.613 -4.199 1.00 93.62 97 THR A C 1
ATOM 743 O O . THR A 1 97 ? 4.773 3.454 -4.158 1.00 93.62 97 THR A O 1
ATOM 746 N N . LEU A 1 98 ? 5.861 5.187 -3.218 1.00 94.12 98 LEU A N 1
ATOM 747 C CA . LEU A 1 98 ? 6.009 4.621 -1.881 1.00 94.12 98 LEU A CA 1
ATOM 748 C C . LEU A 1 98 ? 4.736 4.916 -1.094 1.00 94.12 98 LEU A C 1
ATOM 750 O O . LEU A 1 98 ? 4.245 6.043 -1.155 1.00 94.12 98 LEU A O 1
ATOM 754 N N . TYR A 1 99 ? 4.235 3.949 -0.331 1.00 97.06 99 TYR A N 1
ATOM 755 C CA . TYR A 1 99 ? 3.084 4.151 0.551 1.00 97.06 99 TYR A CA 1
ATOM 756 C C . TYR A 1 99 ? 3.460 3.939 2.013 1.00 97.06 99 TYR A C 1
ATOM 758 O O . TYR A 1 99 ? 4.062 2.926 2.354 1.00 97.06 99 TYR A O 1
ATOM 766 N N . VAL A 1 100 ? 3.070 4.870 2.881 1.00 97.44 100 VAL A N 1
ATOM 767 C CA . VAL A 1 100 ? 3.103 4.701 4.338 1.00 97.44 100 VAL A CA 1
ATOM 768 C C . VAL A 1 100 ? 1.681 4.487 4.828 1.00 97.44 100 VAL A C 1
ATOM 770 O O . VAL A 1 100 ? 0.805 5.296 4.536 1.00 97.44 100 VAL A O 1
ATOM 773 N N . PHE A 1 101 ? 1.466 3.408 5.568 1.00 98.06 101 PHE A N 1
ATOM 774 C CA . PHE A 1 101 ? 0.199 3.054 6.190 1.00 98.06 101 PHE A CA 1
ATOM 775 C C . PHE A 1 101 ? 0.302 3.265 7.693 1.00 98.06 101 PHE A C 1
ATOM 777 O O . PHE A 1 101 ? 1.169 2.660 8.322 1.00 98.06 101 PHE A O 1
ATOM 784 N N . ASP A 1 102 ? -0.580 4.073 8.266 1.00 97.50 102 ASP A N 1
ATOM 785 C CA . ASP A 1 102 ? -0.722 4.231 9.711 1.00 97.50 102 ASP A CA 1
ATOM 786 C C . ASP A 1 102 ? -1.948 3.449 10.193 1.00 97.50 102 ASP A C 1
ATOM 788 O O . ASP A 1 102 ? -3.081 3.704 9.770 1.00 97.50 102 ASP A O 1
ATOM 792 N N . TYR A 1 103 ? -1.690 2.482 11.070 1.00 97.19 103 TYR A N 1
ATOM 793 C CA . TYR A 1 103 ? -2.697 1.718 11.790 1.00 97.19 103 TYR A CA 1
ATOM 794 C C . TYR A 1 103 ? -2.588 2.034 13.285 1.00 97.19 103 TYR A C 1
ATOM 796 O O . TYR A 1 103 ? -1.846 1.370 14.012 1.00 97.19 103 TYR A O 1
ATOM 804 N N . ASP A 1 104 ? -3.324 3.053 13.734 1.00 92.25 104 ASP A N 1
ATOM 805 C CA . ASP A 1 104 ? -3.381 3.509 15.131 1.00 92.25 104 ASP A CA 1
ATOM 806 C C . ASP A 1 104 ? -1.993 3.735 15.773 1.00 92.25 104 ASP A C 1
ATOM 808 O O . ASP A 1 104 ? -1.710 3.310 16.897 1.00 92.25 104 ASP A O 1
ATOM 812 N N . GLY A 1 105 ? -1.108 4.423 15.050 1.00 92.12 105 GLY A N 1
ATOM 813 C CA . GLY A 1 105 ? 0.235 4.796 15.492 1.00 92.12 105 GLY A CA 1
ATOM 814 C C . GLY A 1 105 ? 1.318 3.761 15.185 1.00 92.12 105 GLY A C 1
ATOM 815 O O . GLY A 1 105 ? 2.485 4.014 15.489 1.00 92.12 105 GLY A O 1
ATOM 816 N N . LEU A 1 106 ? 0.963 2.616 14.587 1.00 96.25 106 LEU A N 1
ATOM 817 C CA . LEU A 1 106 ? 1.926 1.685 14.002 1.00 96.25 106 LEU A CA 1
ATOM 818 C C . LEU A 1 106 ? 2.036 1.934 12.495 1.00 96.25 106 LEU A C 1
ATOM 820 O O . LEU A 1 106 ? 1.107 1.644 11.739 1.00 96.25 106 LEU A O 1
ATOM 824 N N . THR A 1 107 ? 3.198 2.411 12.054 1.00 97.56 107 THR A N 1
ATOM 825 C CA . THR A 1 107 ? 3.431 2.797 10.660 1.00 97.56 107 THR A CA 1
ATOM 826 C C . THR A 1 107 ? 4.217 1.750 9.871 1.00 97.56 107 THR A C 1
ATOM 828 O O . THR A 1 107 ? 5.277 1.272 10.292 1.00 97.56 107 THR A O 1
ATOM 831 N N . VAL A 1 108 ? 3.712 1.413 8.684 1.00 98.31 108 VAL A N 1
ATOM 832 C CA . VAL A 1 108 ? 4.325 0.471 7.738 1.00 98.31 108 VAL A CA 1
ATOM 833 C C . VAL A 1 108 ? 4.587 1.192 6.420 1.00 98.31 108 VAL A C 1
ATOM 835 O O . VAL A 1 108 ? 3.648 1.683 5.806 1.00 98.31 108 VAL A O 1
ATOM 838 N N . ALA A 1 109 ? 5.835 1.244 5.964 1.00 97.44 109 ALA A N 1
ATOM 839 C CA . ALA A 1 109 ? 6.196 1.796 4.662 1.00 97.44 109 ALA A CA 1
ATOM 840 C C . ALA A 1 109 ? 6.434 0.670 3.651 1.00 97.44 109 ALA A C 1
ATOM 842 O O . ALA A 1 109 ? 7.292 -0.178 3.872 1.00 97.44 109 ALA A O 1
ATOM 843 N N . HIS A 1 110 ? 5.703 0.679 2.540 1.00 97.69 110 HIS A N 1
ATOM 844 C CA . HIS A 1 110 ? 5.965 -0.153 1.368 1.00 97.69 110 HIS A CA 1
ATOM 845 C C . HIS A 1 110 ? 6.701 0.679 0.323 1.00 97.69 110 HIS A C 1
ATOM 847 O O . HIS A 1 110 ? 6.181 1.684 -0.173 1.00 97.69 110 HIS A O 1
ATOM 853 N N . MET A 1 111 ? 7.938 0.283 0.027 1.00 95.00 111 MET A N 1
ATOM 854 C CA . MET A 1 111 ? 8.862 1.082 -0.780 1.00 95.00 111 MET A CA 1
ATOM 855 C C . MET A 1 111 ? 8.638 0.925 -2.290 1.00 95.00 111 MET A C 1
ATOM 857 O O . MET A 1 111 ? 9.222 1.681 -3.075 1.00 95.00 111 MET A O 1
ATOM 861 N N . GLY A 1 112 ? 7.814 -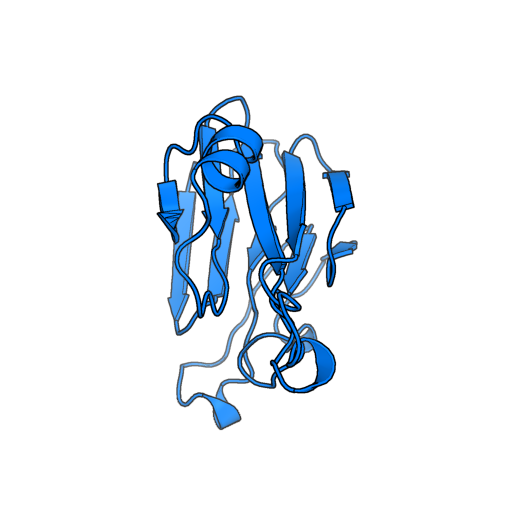0.043 -2.702 1.00 93.56 112 GLY A N 1
ATOM 862 C CA . GLY A 1 112 ? 7.691 -0.448 -4.097 1.00 93.56 112 GLY A CA 1
ATOM 863 C C . GLY A 1 112 ? 9.054 -0.784 -4.705 1.00 93.56 112 GLY A C 1
ATOM 864 O O . GLY A 1 112 ? 9.928 -1.362 -4.061 1.00 93.56 112 GLY A O 1
ATOM 865 N N . ASP A 1 113 ? 9.259 -0.343 -5.938 1.00 90.38 113 ASP A N 1
ATOM 866 C CA . ASP A 1 113 ? 10.505 -0.498 -6.686 1.00 90.38 113 ASP A CA 1
ATOM 867 C C . ASP A 1 113 ? 11.428 0.712 -6.470 1.00 90.38 113 ASP A C 1
ATOM 869 O O . ASP A 1 113 ? 11.792 1.440 -7.402 1.00 90.38 113 ASP A O 1
ATOM 873 N N . LEU A 1 114 ? 11.803 0.973 -5.216 1.00 89.44 114 LEU A N 1
ATOM 874 C CA . LEU A 1 114 ? 12.688 2.090 -4.898 1.00 89.44 114 LEU A CA 1
ATOM 875 C C . LEU A 1 114 ? 14.065 1.898 -5.563 1.00 89.44 114 LEU A C 1
ATOM 877 O O . LEU A 1 114 ? 14.840 1.010 -5.214 1.00 89.44 114 LEU A O 1
ATOM 881 N N . ARG A 1 115 ? 14.395 2.780 -6.512 1.00 84.94 115 ARG A N 1
ATOM 882 C CA . ARG A 1 115 ? 15.644 2.723 -7.304 1.00 84.94 115 ARG A CA 1
ATOM 883 C C . ARG A 1 115 ? 16.730 3.687 -6.839 1.00 84.94 115 ARG A C 1
ATOM 885 O O . ARG A 1 115 ? 17.854 3.624 -7.332 1.00 84.94 115 ARG A O 1
ATOM 892 N N . GLN A 1 116 ? 16.404 4.591 -5.921 1.00 81.88 116 GLN A N 1
ATOM 893 C CA . GLN A 1 116 ? 17.336 5.581 -5.396 1.00 81.88 116 GLN A CA 1
ATOM 894 C C . GLN A 1 116 ? 17.190 5.716 -3.888 1.00 81.88 116 GLN A C 1
ATOM 896 O O . GLN A 1 116 ? 16.094 5.601 -3.349 1.00 81.88 116 GLN A O 1
ATOM 901 N N . VAL A 1 117 ? 18.307 5.988 -3.219 1.00 83.25 117 VAL A N 1
ATOM 902 C CA . VAL 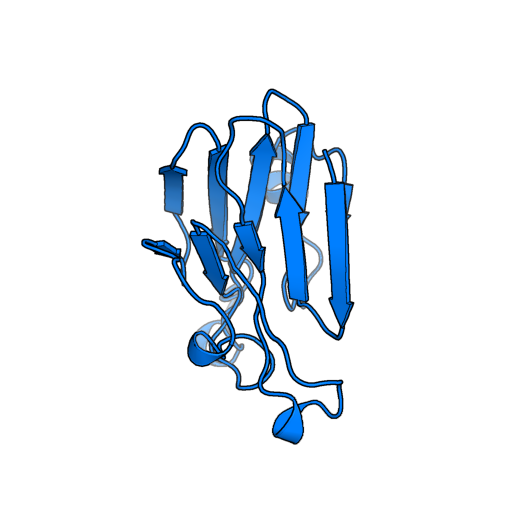A 1 117 ? 18.305 6.291 -1.788 1.00 83.25 117 VAL A CA 1
ATOM 903 C C . VAL A 1 117 ? 17.548 7.609 -1.579 1.00 83.25 117 VAL A C 1
ATOM 905 O O . VAL A 1 117 ? 17.938 8.608 -2.195 1.00 83.25 117 VAL A O 1
ATOM 908 N N . PRO A 1 118 ? 16.485 7.636 -0.752 1.00 79.50 118 PRO A N 1
ATOM 909 C CA . PRO A 1 118 ? 15.782 8.871 -0.440 1.00 79.50 118 PRO A CA 1
ATOM 910 C C . PRO A 1 118 ? 16.726 9.886 0.204 1.00 79.50 118 PRO A C 1
ATOM 912 O O . PRO A 1 118 ? 17.640 9.531 0.952 1.00 79.50 118 PRO A O 1
ATOM 915 N N . THR A 1 119 ? 16.516 11.167 -0.077 1.00 82.50 119 THR A N 1
ATOM 916 C CA . THR A 1 119 ? 17.244 12.225 0.627 1.00 82.50 119 THR A CA 1
ATOM 917 C C . THR A 1 119 ? 16.803 12.281 2.084 1.00 82.50 119 THR A C 1
ATOM 919 O O . THR A 1 119 ? 15.684 11.893 2.422 1.00 82.50 119 THR A O 1
ATOM 922 N N . GLN A 1 120 ? 17.655 12.835 2.947 1.00 83.56 120 GLN A N 1
ATOM 923 C CA . GLN A 1 120 ? 17.317 13.052 4.354 1.00 83.56 120 GLN A CA 1
ATOM 924 C C . GLN A 1 120 ? 15.980 13.799 4.514 1.00 83.56 120 GLN A C 1
ATOM 926 O O . GLN A 1 120 ? 15.177 13.441 5.366 1.00 83.56 120 GLN A O 1
ATOM 931 N N . ALA A 1 121 ? 15.703 14.773 3.641 1.00 82.69 121 ALA A N 1
ATOM 932 C CA . ALA A 1 121 ? 14.457 15.531 3.670 1.00 82.69 121 ALA A CA 1
ATOM 933 C C . ALA A 1 121 ? 13.221 14.686 3.308 1.00 82.69 121 ALA A C 1
ATOM 935 O O . ALA A 1 121 ? 12.159 14.914 3.878 1.00 82.69 121 ALA A O 1
ATOM 936 N N . GLU A 1 122 ? 13.325 13.702 2.400 1.00 79.81 122 GLU A N 1
ATOM 937 C CA . GLU A 1 122 ? 12.213 12.753 2.196 1.00 79.81 122 GLU A CA 1
ATOM 938 C C . GLU A 1 122 ? 12.010 11.864 3.406 1.00 79.81 122 GLU A C 1
ATOM 940 O O . GLU A 1 122 ? 10.872 11.652 3.801 1.00 79.81 122 GLU A O 1
ATOM 945 N N . VAL A 1 123 ? 13.097 11.328 3.969 1.00 81.69 123 VAL A N 1
ATOM 946 C CA . VAL A 1 123 ? 13.005 10.445 5.135 1.00 81.69 123 VAL A CA 1
ATOM 947 C C . VAL A 1 123 ? 12.320 11.179 6.286 1.00 81.69 123 VAL A C 1
ATOM 949 O O . VAL A 1 123 ? 11.429 10.627 6.920 1.00 81.69 123 VAL A O 1
ATOM 952 N N . GLU A 1 124 ? 12.676 12.444 6.510 1.00 82.69 124 GLU A N 1
ATOM 953 C CA . GLU A 1 124 ? 12.032 13.292 7.516 1.00 82.69 124 GLU A CA 1
ATOM 954 C C . GLU A 1 124 ? 10.559 13.578 7.191 1.00 82.69 124 GLU A C 1
ATOM 956 O O . GLU A 1 124 ? 9.730 13.591 8.100 1.00 82.69 124 GLU A O 1
ATOM 961 N N . ALA A 1 125 ? 10.209 13.755 5.913 1.00 81.25 125 ALA A N 1
ATOM 962 C CA . ALA A 1 125 ? 8.831 13.987 5.481 1.00 81.25 125 ALA A CA 1
ATOM 963 C C . ALA A 1 125 ? 7.920 12.754 5.628 1.00 81.25 125 ALA A C 1
ATOM 965 O O . ALA A 1 125 ? 6.714 12.919 5.794 1.00 81.25 125 ALA A O 1
ATOM 966 N N . LEU A 1 126 ? 8.472 11.534 5.595 1.00 82.31 126 LEU A N 1
ATOM 967 C CA . LEU A 1 126 ? 7.720 10.298 5.863 1.00 82.31 126 LEU A CA 1
ATOM 968 C C . LEU A 1 126 ? 7.331 10.151 7.342 1.00 82.31 126 LEU A C 1
ATOM 970 O O . LEU A 1 126 ? 6.448 9.359 7.668 1.00 82.31 126 LEU A O 1
ATOM 974 N N . GLY A 1 127 ? 7.980 10.904 8.234 1.00 86.00 127 GLY A N 1
ATOM 975 C CA . GLY A 1 127 ? 7.793 10.780 9.672 1.00 86.00 127 GLY A CA 1
ATOM 976 C C . GLY A 1 127 ? 8.348 9.467 10.229 1.00 86.00 127 GLY A C 1
ATOM 977 O O . GLY A 1 127 ? 9.233 8.828 9.658 1.00 86.00 127 GLY A O 1
ATOM 978 N N . THR A 1 128 ? 7.850 9.069 11.397 1.00 90.44 128 THR A N 1
ATOM 979 C CA . THR A 1 128 ? 8.273 7.821 12.038 1.00 90.44 128 THR A CA 1
ATOM 980 C C . THR A 1 128 ? 7.733 6.628 11.259 1.00 90.44 128 THR A C 1
ATOM 982 O O . THR A 1 128 ? 6.521 6.470 11.144 1.00 90.44 128 THR A O 1
ATOM 985 N N . VAL A 1 129 ? 8.627 5.748 10.802 1.00 94.75 129 VAL A N 1
ATOM 986 C CA . VAL A 1 129 ? 8.291 4.450 10.200 1.00 94.75 129 VAL A CA 1
ATOM 987 C C . VAL A 1 129 ? 8.712 3.329 11.149 1.00 94.75 129 VAL A C 1
ATOM 989 O O . VAL A 1 129 ? 9.879 3.259 11.537 1.00 94.75 129 VAL A O 1
ATOM 992 N N . ASN A 1 130 ? 7.786 2.446 11.534 1.00 97.19 130 ASN A N 1
ATOM 993 C CA . ASN A 1 130 ? 8.099 1.307 12.402 1.00 97.19 130 ASN A CA 1
ATOM 994 C C . ASN A 1 130 ? 8.556 0.070 11.620 1.00 97.19 130 ASN A C 1
ATOM 996 O O . ASN A 1 130 ? 9.411 -0.672 12.103 1.00 97.19 130 ASN A O 1
ATOM 1000 N N . ILE A 1 131 ? 7.985 -0.163 10.434 1.00 97.94 131 ILE A N 1
ATOM 1001 C CA . ILE A 1 131 ? 8.264 -1.327 9.581 1.00 97.94 131 ILE A CA 1
ATOM 1002 C C . ILE A 1 131 ? 8.473 -0.851 8.140 1.00 97.94 131 ILE A C 1
ATOM 1004 O O . ILE A 1 131 ? 7.677 -0.064 7.640 1.00 97.94 131 ILE A O 1
ATOM 1008 N N . VAL A 1 132 ? 9.515 -1.346 7.468 1.00 96.44 132 VAL A N 1
ATOM 1009 C CA . VAL A 1 132 ? 9.802 -1.074 6.047 1.00 96.44 132 VAL A CA 1
ATOM 1010 C C . VAL A 1 132 ? 9.721 -2.385 5.260 1.00 96.44 132 VAL A C 1
ATOM 1012 O O . VAL A 1 132 ? 10.289 -3.386 5.706 1.00 96.44 132 VAL A O 1
ATOM 1015 N N . LEU A 1 133 ? 9.016 -2.363 4.123 1.00 95.75 133 LEU A N 1
ATOM 1016 C CA . LEU A 1 133 ? 8.779 -3.473 3.190 1.00 95.75 133 LEU A CA 1
ATOM 1017 C C . LEU A 1 133 ? 9.367 -3.169 1.810 1.00 95.75 133 LEU A C 1
ATOM 1019 O O . LEU A 1 133 ? 9.132 -2.041 1.307 1.00 95.75 133 LEU A O 1
#

Secondary structure (DSSP, 8-state):
-EEEEEETTEEEEE-TTS--EEE----HHHHTSPPP-EE-SEEE-SSSSTTT--GGGEES-SEEE-SSEEEEETTEEEEEEE----STTGGGSPP-EEEEEEETTEEEEE--S--SPPPHHHHHHT---SEE-

pLDDT: mean 91.82, std 9.26, range [58.78, 98.75]

Foldseek 3Di:
DDWDDQDDLWIWDDDPQAWIEIFFDADCVVPVGDQAQEETQEYEFFFDDRRGPPCVSYPDHPYYHDAADWDADSNKTKGWDWQAQDDPCRVVDTTGIWIWIDDPNAIEIRRGPRPDDDDPVVVVVSPDHPYYD

Sequence (133 aa):
MEITWYGHSCFRLTERNLATVVTDPFDAETVGYEPLKLKADIVTVSHDAAGHNYLNAVKGYAHAITGPGEFEIGSVFITGVQTDGRGKKASEQPRNTLYVFDYDGLTVAHMGDLRQVPTQAEVEALGTVNIVL